Protein AF-A0A170WQF7-F1 (afdb_monomer)

Sequence (170 aa):
GVIGLKKKWQRRFCQLFPASICGIERLEIYDNEEDILKNLSVPIVTLENCVKITQDIQKSQPHSFTVVTKTSVHHFAGTSDEDCLDWISAFQRVAFQDTISRRTVEEDNELYSPSSDGVYRVTLVSSEASQRCGLTPGAEYTLVVAPSELQLKQPESQDTLFTWPYRFIR

Secondary structure (DSSP, 8-state):
------------EEEEE--BTTB-SEEEEESSTHHHHTT----EEE-TTEEEEEE--BTTBTTEEEEEESS-EEEEE-SSHHHHHHHHHHHHHHHT--TTTGGG--SS-TTS---SS-EEEEEPPP-HHHHHTTPPTT-EEEEEE-SSEEEEE-TTT--EEEEEEGGG--

Structure (mmCIF, N/CA/C/O backbone):
data_AF-A0A170WQF7-F1
#
_entry.id   AF-A0A170WQF7-F1
#
loop_
_atom_site.group_PDB
_atom_site.id
_atom_site.type_symbol
_atom_site.label_atom_id
_atom_site.label_alt_id
_atom_site.label_comp_id
_atom_site.label_asym_id
_atom_site.label_entity_id
_atom_site.label_seq_id
_atom_site.pdbx_PDB_ins_code
_atom_site.Cartn_x
_atom_site.Cartn_y
_atom_site.Cartn_z
_atom_site.occupancy
_atom_site.B_iso_or_equiv
_atom_site.auth_seq_id
_atom_site.auth_comp_id
_atom_site.auth_asym_id
_atom_site.auth_atom_id
_atom_site.pdbx_PDB_model_num
ATOM 1 N N . GLY A 1 1 ? 1.123 -1.583 -46.041 1.00 31.39 1 GLY A N 1
ATOM 2 C CA . GLY A 1 1 ? 2.082 -2.223 -45.122 1.00 31.39 1 GLY A CA 1
ATOM 3 C C . GLY A 1 1 ? 2.175 -1.381 -43.872 1.00 31.39 1 GLY A C 1
ATOM 4 O O . GLY A 1 1 ? 2.307 -0.173 -44.002 1.00 31.39 1 GLY A O 1
ATOM 5 N N . VAL A 1 2 ? 2.028 -1.977 -42.690 1.00 27.66 2 VAL A N 1
ATOM 6 C CA . VAL A 1 2 ? 2.086 -1.245 -41.417 1.00 27.66 2 VAL A CA 1
ATOM 7 C C . VAL A 1 2 ? 3.532 -1.260 -40.932 1.00 27.66 2 VAL A C 1
ATOM 9 O O . VAL A 1 2 ? 4.069 -2.312 -40.594 1.00 27.66 2 VAL A O 1
ATOM 12 N N . ILE A 1 3 ? 4.179 -0.097 -40.957 1.00 33.47 3 ILE A N 1
ATOM 13 C CA . ILE A 1 3 ? 5.521 0.095 -40.406 1.00 33.47 3 ILE A CA 1
ATOM 14 C C . ILE A 1 3 ? 5.365 0.129 -38.883 1.00 33.47 3 ILE A C 1
ATOM 16 O O . ILE A 1 3 ? 5.019 1.157 -38.307 1.00 33.47 3 ILE A O 1
ATOM 20 N N . GLY A 1 4 ? 5.562 -1.010 -38.221 1.00 33.69 4 GLY A N 1
ATOM 21 C CA . GLY A 1 4 ? 5.638 -1.058 -36.764 1.00 33.69 4 GLY A CA 1
ATOM 22 C C . GLY A 1 4 ? 6.936 -0.400 -36.303 1.00 33.69 4 GLY A C 1
ATOM 23 O O . GLY A 1 4 ? 8.007 -0.991 -36.453 1.00 33.69 4 GLY A O 1
ATOM 24 N N . LEU A 1 5 ? 6.869 0.822 -35.763 1.00 38.78 5 LEU A N 1
ATOM 25 C CA . LEU A 1 5 ? 8.014 1.423 -35.082 1.00 38.78 5 LEU A CA 1
ATOM 26 C C . LEU A 1 5 ? 8.426 0.502 -33.927 1.00 38.78 5 LEU A C 1
ATOM 28 O O . LEU A 1 5 ? 7.650 0.263 -33.002 1.00 38.78 5 LEU A O 1
ATOM 32 N N . LYS A 1 6 ? 9.662 -0.007 -33.971 1.00 49.00 6 LYS A N 1
ATOM 33 C CA . LYS A 1 6 ? 10.278 -0.677 -32.822 1.00 49.00 6 LYS A CA 1
ATOM 34 C C . LYS A 1 6 ? 10.266 0.306 -31.652 1.00 49.00 6 LYS A C 1
ATOM 36 O O . LYS A 1 6 ? 10.937 1.336 -31.724 1.00 49.00 6 LYS A O 1
ATOM 41 N N . LYS A 1 7 ? 9.509 0.000 -30.594 1.00 64.12 7 LYS A N 1
ATOM 42 C CA . LYS A 1 7 ? 9.563 0.751 -29.335 1.00 64.12 7 LYS A CA 1
ATOM 43 C C . LYS A 1 7 ? 11.007 0.707 -28.831 1.00 64.12 7 LYS A C 1
ATOM 45 O O . LYS A 1 7 ? 11.541 -0.369 -28.572 1.00 64.12 7 LYS A O 1
ATOM 50 N N . LYS A 1 8 ? 11.661 1.867 -28.788 1.00 75.81 8 LYS A N 1
ATOM 51 C CA . LYS A 1 8 ? 12.994 2.033 -28.200 1.00 75.81 8 LYS A CA 1
ATOM 52 C C . LYS A 1 8 ? 12.822 2.370 -26.723 1.00 75.81 8 LYS A C 1
ATOM 54 O O . LYS A 1 8 ? 11.895 3.096 -26.375 1.00 75.81 8 LYS A O 1
ATOM 59 N N . TRP A 1 9 ? 13.716 1.861 -25.883 1.00 82.00 9 TRP A N 1
ATOM 60 C CA . TRP A 1 9 ? 13.777 2.233 -24.473 1.00 82.00 9 TRP A CA 1
ATOM 61 C C . TRP A 1 9 ? 14.061 3.731 -24.343 1.00 82.00 9 TRP A C 1
ATOM 63 O O . TRP A 1 9 ? 14.948 4.257 -25.018 1.00 82.00 9 TRP A O 1
ATOM 73 N N . GLN A 1 10 ? 13.282 4.413 -23.508 1.00 83.44 10 GLN A N 1
ATOM 74 C CA . GLN A 1 10 ? 13.436 5.836 -23.230 1.00 83.44 10 GLN A CA 1
ATOM 75 C C . GLN A 1 10 ? 13.610 6.020 -21.732 1.00 83.44 10 GLN A C 1
ATOM 77 O O . GLN A 1 10 ? 12.822 5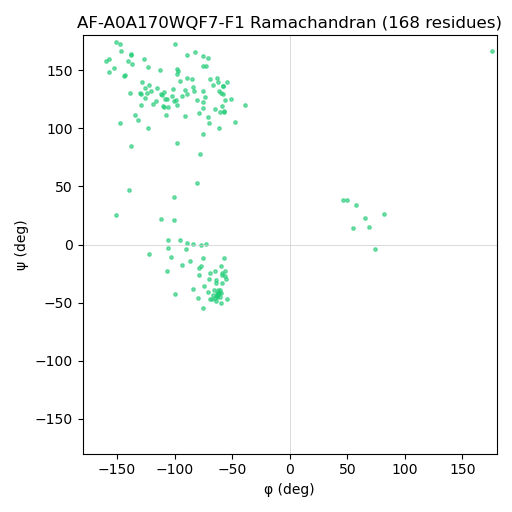.494 -20.949 1.00 83.44 10 GLN A O 1
ATOM 82 N N . ARG A 1 11 ? 14.635 6.780 -21.345 1.00 84.31 11 ARG A N 1
ATOM 83 C CA . ARG A 1 11 ? 14.798 7.208 -19.959 1.00 84.31 11 ARG A CA 1
ATOM 84 C C . ARG A 1 11 ? 13.761 8.292 -19.681 1.00 84.31 11 ARG A C 1
ATOM 86 O O . ARG A 1 11 ? 13.661 9.250 -20.442 1.00 84.31 11 ARG A O 1
ATOM 93 N N . ARG A 1 12 ? 12.979 8.092 -18.629 1.00 85.81 12 ARG A N 1
ATOM 94 C CA . ARG A 1 12 ? 11.912 8.981 -18.169 1.00 85.81 12 ARG A CA 1
ATOM 95 C C . ARG A 1 12 ? 11.998 9.090 -16.659 1.00 85.81 12 ARG A C 1
ATOM 97 O O . ARG A 1 12 ? 12.532 8.185 -16.018 1.00 85.81 12 ARG A O 1
ATOM 104 N N . PHE A 1 13 ? 11.481 10.180 -16.115 1.00 85.00 13 PHE A N 1
ATOM 105 C CA . PHE A 1 13 ? 11.297 10.295 -14.679 1.00 85.00 13 PHE A CA 1
ATOM 106 C C . PHE A 1 13 ? 9.915 9.748 -14.323 1.00 85.00 13 PHE A C 1
ATOM 108 O O . PHE A 1 13 ? 8.930 10.104 -14.961 1.00 85.00 13 PHE A O 1
ATOM 115 N N . CYS A 1 14 ? 9.834 8.854 -13.345 1.00 88.38 14 CYS A N 1
ATOM 116 C CA . CYS A 1 14 ? 8.588 8.185 -12.988 1.00 88.38 14 CYS A CA 1
ATOM 117 C C . CYS A 1 14 ? 8.268 8.451 -11.521 1.00 88.38 14 CYS A C 1
ATOM 119 O O . CYS A 1 14 ? 9.150 8.340 -10.673 1.00 88.38 14 CYS A O 1
ATOM 121 N N . GLN A 1 15 ? 7.006 8.739 -11.215 1.00 89.06 15 GLN A N 1
ATOM 122 C CA . GLN A 1 15 ? 6.534 8.891 -9.844 1.00 89.06 15 GLN A CA 1
ATOM 123 C C . GLN A 1 15 ? 5.345 7.974 -9.591 1.00 89.06 15 GLN A C 1
ATOM 125 O O . GLN A 1 15 ? 4.362 7.977 -10.332 1.00 89.06 15 GLN A O 1
ATOM 130 N N . LEU A 1 16 ? 5.458 7.160 -8.546 1.00 89.88 16 LEU A N 1
ATOM 131 C CA . LEU A 1 16 ? 4.449 6.183 -8.170 1.00 89.88 16 LEU A CA 1
ATOM 132 C C . LEU A 1 16 ? 3.607 6.718 -7.013 1.00 89.88 16 LEU A C 1
ATOM 134 O O . LEU A 1 16 ? 4.136 7.029 -5.946 1.00 89.88 16 LEU A O 1
ATOM 138 N N . PHE A 1 17 ? 2.295 6.772 -7.214 1.00 88.31 17 PHE A N 1
ATOM 139 C CA . PHE A 1 17 ? 1.329 7.226 -6.225 1.00 88.31 17 PHE A CA 1
ATOM 140 C C . PHE A 1 17 ? 0.461 6.058 -5.748 1.00 88.31 17 PHE A C 1
ATOM 142 O O . PHE A 1 17 ? -0.108 5.347 -6.584 1.00 88.31 17 PHE A O 1
ATOM 149 N N . PRO A 1 18 ? 0.328 5.855 -4.427 1.00 86.00 18 PRO A N 1
ATOM 150 C CA . PRO A 1 18 ? -0.662 4.939 -3.878 1.00 86.00 18 PRO A CA 1
ATOM 151 C C . PRO A 1 18 ? -2.080 5.505 -4.037 1.00 86.00 18 PRO A C 1
ATOM 153 O O . PRO A 1 18 ? -2.267 6.713 -4.206 1.00 86.00 18 PRO A O 1
ATOM 156 N N . ALA A 1 19 ? -3.083 4.631 -3.947 1.00 83.94 19 ALA A N 1
ATOM 157 C CA . ALA A 1 19 ? -4.467 5.070 -3.821 1.00 83.94 19 ALA A CA 1
ATOM 158 C C . ALA A 1 19 ? -4.666 5.860 -2.513 1.00 83.94 19 ALA A C 1
ATOM 160 O O . ALA A 1 19 ? -4.068 5.548 -1.484 1.00 83.94 19 ALA A O 1
ATOM 161 N N . SER A 1 20 ? -5.504 6.892 -2.561 1.00 77.94 20 SER A N 1
ATOM 162 C CA . SER A 1 20 ? -5.891 7.734 -1.425 1.00 77.94 20 SER A CA 1
ATOM 163 C C . SER A 1 20 ? -7.304 8.285 -1.634 1.00 77.94 20 SER A C 1
ATOM 165 O O . SER A 1 20 ? -7.863 8.167 -2.723 1.00 77.94 20 SER A O 1
ATOM 167 N N . ILE A 1 21 ? -7.853 8.973 -0.630 1.00 71.75 21 ILE A N 1
ATOM 168 C CA . ILE A 1 21 ? -9.159 9.654 -0.730 1.00 71.75 21 ILE A CA 1
ATOM 169 C C . ILE A 1 21 ? -9.242 10.663 -1.892 1.00 71.75 21 ILE A C 1
ATOM 171 O O . ILE A 1 21 ? -10.324 10.967 -2.381 1.00 71.75 21 ILE A O 1
ATOM 175 N N . CYS A 1 22 ? -8.095 11.166 -2.355 1.00 69.69 22 CYS A N 1
ATOM 176 C CA . CYS A 1 22 ? -8.002 12.177 -3.404 1.00 69.69 22 CYS A CA 1
ATOM 177 C C . CYS A 1 22 ? -7.525 11.609 -4.751 1.00 69.69 22 CYS A C 1
ATOM 179 O O . CYS A 1 22 ? -7.299 12.382 -5.682 1.00 69.69 22 CYS A O 1
ATOM 181 N N . GLY A 1 23 ? -7.315 10.292 -4.886 1.00 78.00 23 GLY A N 1
ATOM 182 C CA . GLY A 1 23 ? -6.832 9.739 -6.150 1.00 78.00 23 GLY A CA 1
ATOM 183 C C . GLY A 1 23 ? -6.523 8.247 -6.151 1.00 78.00 23 GLY A C 1
ATOM 184 O O . GLY A 1 23 ? -6.396 7.603 -5.118 1.00 78.00 23 GLY A O 1
ATOM 185 N N . ILE A 1 24 ? -6.359 7.702 -7.351 1.00 85.31 24 ILE A N 1
ATOM 186 C CA . ILE A 1 24 ? -6.094 6.277 -7.567 1.00 85.31 24 ILE A CA 1
ATOM 187 C C . ILE A 1 24 ? -4.600 5.945 -7.550 1.00 85.31 24 ILE A C 1
ATOM 189 O O . ILE A 1 24 ? -3.743 6.812 -7.751 1.00 85.31 24 ILE A O 1
ATOM 193 N N . GLU A 1 25 ? -4.325 4.652 -7.390 1.00 89.56 25 GLU A N 1
ATOM 194 C CA . GLU A 1 25 ? -3.017 4.045 -7.607 1.00 89.56 25 GLU A CA 1
ATOM 195 C C . GLU A 1 25 ? -2.556 4.243 -9.059 1.00 89.56 25 GLU A C 1
ATOM 197 O O . GLU A 1 25 ? -3.163 3.748 -10.018 1.00 89.56 25 GLU A O 1
ATOM 202 N N . ARG A 1 26 ? -1.485 5.015 -9.246 1.00 91.12 26 ARG A N 1
ATOM 203 C CA . ARG A 1 26 ? -1.035 5.414 -10.581 1.00 91.12 26 ARG A CA 1
ATOM 204 C C . ARG A 1 26 ? 0.456 5.694 -10.637 1.00 91.12 26 ARG A C 1
ATOM 206 O O . ARG A 1 26 ? 1.060 6.127 -9.662 1.00 91.12 26 ARG A O 1
ATOM 213 N N . LEU A 1 27 ? 1.025 5.487 -11.813 1.00 90.56 27 LEU A N 1
ATOM 214 C CA . LEU A 1 27 ? 2.363 5.913 -12.175 1.00 90.56 27 LEU A CA 1
ATOM 215 C C . LEU A 1 27 ? 2.257 7.105 -13.124 1.00 90.56 27 LEU A C 1
ATOM 217 O O . LEU A 1 27 ? 1.622 7.009 -14.174 1.00 90.56 27 LEU A O 1
ATOM 221 N N . GLU A 1 28 ? 2.901 8.203 -12.770 1.00 90.56 28 GLU A N 1
ATOM 222 C CA . GLU A 1 28 ? 3.035 9.385 -13.615 1.00 90.56 28 GLU A CA 1
ATOM 223 C C . GLU A 1 28 ? 4.424 9.398 -14.256 1.00 90.56 28 GLU A C 1
ATOM 225 O O . GLU A 1 28 ? 5.424 9.122 -13.587 1.00 90.56 28 GLU A O 1
ATOM 230 N N . ILE A 1 29 ? 4.486 9.673 -15.561 1.00 87.06 29 ILE A N 1
ATOM 231 C CA . ILE A 1 29 ? 5.719 9.600 -16.352 1.00 87.06 29 ILE A CA 1
ATOM 232 C C . ILE A 1 29 ? 6.041 10.982 -16.922 1.00 87.06 29 ILE A C 1
ATOM 234 O O . ILE A 1 29 ? 5.286 11.529 -17.719 1.00 87.06 29 ILE A O 1
ATOM 238 N N . TYR A 1 30 ? 7.207 11.503 -16.571 1.00 84.25 30 TYR A N 1
ATOM 239 C CA . TYR A 1 30 ? 7.707 12.826 -16.918 1.00 84.25 30 TYR A CA 1
ATOM 240 C C . TYR A 1 30 ? 8.908 12.726 -17.870 1.00 84.25 30 TYR A C 1
ATOM 242 O O . TYR A 1 30 ? 9.670 11.751 -17.847 1.00 84.25 30 TYR A O 1
ATOM 250 N N . ASP A 1 31 ? 9.088 13.736 -18.726 1.00 81.31 31 ASP A N 1
ATOM 251 C CA . ASP A 1 31 ? 10.316 13.895 -19.515 1.00 81.31 31 ASP A CA 1
ATOM 252 C C . ASP A 1 31 ? 11.499 14.262 -18.606 1.00 81.31 31 ASP A C 1
ATOM 254 O O . ASP A 1 31 ? 12.544 13.615 -18.689 1.00 81.31 31 ASP A O 1
ATOM 258 N N . ASN A 1 32 ? 11.315 15.235 -17.702 1.00 78.12 32 ASN A N 1
ATOM 259 C CA . ASN A 1 32 ? 12.340 15.713 -16.770 1.00 78.12 32 ASN A CA 1
ATOM 260 C C . ASN A 1 32 ? 11.774 15.945 -15.359 1.00 78.12 32 ASN A C 1
ATOM 262 O O . ASN A 1 32 ? 10.570 16.102 -15.176 1.00 78.12 32 ASN A O 1
ATOM 266 N N . GLU A 1 33 ? 12.654 16.038 -14.359 1.00 75.75 33 GLU A N 1
ATOM 267 C CA . GLU A 1 33 ? 12.273 16.327 -12.965 1.00 75.75 33 GLU A CA 1
ATOM 268 C C . GLU A 1 33 ? 11.650 17.730 -12.803 1.00 75.75 33 GLU A C 1
ATOM 270 O O . GLU A 1 33 ? 10.739 17.936 -12.005 1.00 75.75 33 GLU A O 1
ATOM 275 N N . GLU A 1 34 ? 12.060 18.695 -13.633 1.00 75.31 34 GLU A N 1
ATOM 276 C CA . GLU A 1 34 ? 11.509 20.059 -13.637 1.00 75.31 34 GLU A CA 1
ATOM 277 C C . GLU A 1 34 ? 10.028 20.115 -14.053 1.00 75.31 34 GLU A C 1
ATOM 279 O O . GLU A 1 34 ? 9.320 21.064 -13.705 1.00 75.31 34 GLU A O 1
ATOM 284 N N . ASP A 1 35 ? 9.547 19.106 -14.788 1.00 71.50 35 ASP A N 1
ATOM 285 C CA . ASP A 1 35 ? 8.156 19.024 -15.244 1.00 71.50 35 ASP A CA 1
ATOM 286 C C . ASP A 1 35 ? 7.203 18.575 -14.123 1.00 71.50 35 ASP A C 1
ATOM 288 O O . ASP A 1 35 ? 6.007 18.865 -14.190 1.00 71.50 35 ASP A O 1
ATOM 292 N N . ILE A 1 36 ? 7.735 17.971 -13.052 1.00 69.69 36 ILE A N 1
ATOM 293 C CA . ILE A 1 36 ? 6.983 17.607 -11.838 1.00 69.69 36 ILE A CA 1
ATOM 294 C C . ILE A 1 36 ? 6.449 18.871 -11.158 1.00 69.69 36 ILE A C 1
ATOM 296 O O . ILE A 1 36 ? 5.280 18.956 -10.792 1.00 69.69 36 ILE A O 1
ATOM 300 N N . LEU A 1 37 ? 7.293 19.901 -11.044 1.00 67.31 37 LEU A N 1
ATOM 301 C CA . LEU A 1 37 ? 6.946 21.177 -10.407 1.00 67.31 37 LEU A CA 1
ATOM 302 C C . LEU A 1 37 ? 5.929 21.987 -11.220 1.00 67.31 37 LEU A C 1
ATOM 304 O O . LEU A 1 37 ? 5.213 22.820 -10.667 1.00 67.31 37 LEU A O 1
ATOM 308 N N . LYS A 1 38 ? 5.871 21.759 -12.536 1.00 66.88 38 LYS A N 1
ATOM 309 C CA . LYS A 1 38 ? 4.999 22.498 -13.458 1.00 66.88 38 LYS A CA 1
ATOM 310 C C . LYS A 1 38 ? 3.620 21.863 -13.625 1.00 66.88 38 LYS A C 1
ATOM 312 O O . LYS A 1 38 ? 2.783 22.461 -14.296 1.00 66.88 38 LYS A O 1
ATOM 317 N N . ASN A 1 39 ? 3.381 20.699 -13.009 1.00 62.59 39 ASN A N 1
ATOM 318 C CA . ASN A 1 39 ? 2.089 20.007 -12.988 1.00 62.59 39 ASN A CA 1
ATOM 319 C C . ASN A 1 39 ? 1.467 19.876 -14.397 1.00 62.59 39 ASN A C 1
ATOM 321 O O . ASN A 1 39 ? 0.268 20.077 -14.605 1.00 62.59 39 ASN A O 1
ATOM 325 N N . LEU A 1 40 ? 2.321 19.631 -15.399 1.00 66.38 40 LEU A N 1
ATOM 326 C CA . LEU A 1 40 ? 1.907 19.513 -16.795 1.00 66.38 40 LEU A CA 1
ATOM 327 C C . LEU A 1 40 ? 1.168 18.190 -17.010 1.00 66.38 40 LEU A C 1
ATOM 329 O O . LEU A 1 40 ? 1.388 17.218 -16.294 1.00 66.38 40 LEU A O 1
ATOM 333 N N . SER A 1 41 ? 0.287 18.141 -18.013 1.00 57.81 41 SER A N 1
ATOM 334 C CA . SER A 1 41 ? -0.474 16.933 -18.342 1.00 57.81 41 SER A CA 1
ATOM 335 C C . SER A 1 41 ? 0.467 15.793 -18.742 1.00 57.81 41 SER A C 1
ATOM 337 O O . SER A 1 41 ? 0.951 15.747 -19.878 1.00 57.81 41 SER A O 1
ATOM 339 N N . VAL A 1 42 ? 0.724 14.882 -17.809 1.00 74.38 42 VAL A N 1
ATOM 340 C CA . VAL A 1 42 ? 1.625 13.748 -18.002 1.00 74.38 42 VAL A CA 1
ATOM 341 C C . VAL A 1 42 ? 0.880 12.472 -18.371 1.00 74.38 42 VAL A C 1
ATOM 343 O O . VAL A 1 42 ? -0.260 12.272 -17.948 1.00 74.38 42 VAL A O 1
ATOM 346 N N . PRO A 1 43 ? 1.506 11.572 -19.148 1.00 81.38 43 PRO A N 1
ATOM 347 C CA . PRO A 1 43 ? 1.024 10.210 -19.304 1.00 81.38 43 PRO A CA 1
ATOM 348 C C . PRO A 1 43 ? 0.892 9.511 -17.945 1.00 81.38 43 PRO A C 1
ATOM 350 O O . PRO A 1 43 ? 1.862 9.397 -17.193 1.00 81.38 43 PRO A O 1
ATOM 353 N N . ILE A 1 44 ? -0.313 9.013 -17.662 1.00 84.69 44 ILE A N 1
ATOM 354 C CA . ILE A 1 44 ? -0.639 8.277 -16.440 1.00 84.69 44 ILE A CA 1
ATOM 355 C C . ILE A 1 44 ? -0.853 6.805 -16.789 1.00 84.69 44 ILE A C 1
ATOM 357 O O . ILE A 1 44 ? -1.617 6.476 -17.697 1.00 84.69 44 ILE A O 1
ATOM 361 N N . VAL A 1 45 ? -0.211 5.915 -16.036 1.00 84.56 45 VAL A N 1
ATOM 362 C CA . VAL A 1 45 ? -0.491 4.477 -16.045 1.00 84.56 45 VAL A CA 1
ATOM 363 C C . VAL A 1 45 ? -1.203 4.121 -14.748 1.00 84.56 45 VAL A C 1
ATOM 365 O O . VAL A 1 45 ? -0.618 4.181 -13.671 1.00 84.56 45 VAL A O 1
ATOM 368 N N . THR A 1 46 ? -2.476 3.751 -14.839 1.00 87.81 46 THR A N 1
ATOM 369 C CA . THR A 1 46 ? -3.259 3.304 -13.682 1.00 87.81 46 THR A CA 1
ATOM 370 C C . THR A 1 46 ? -2.849 1.892 -13.290 1.00 87.81 46 THR A C 1
ATOM 372 O O . THR A 1 46 ? -2.782 1.009 -14.148 1.00 87.81 46 THR A O 1
ATOM 375 N N . LEU A 1 47 ? -2.610 1.665 -12.001 1.00 85.50 47 LEU A N 1
ATOM 376 C CA . LEU A 1 47 ? -2.245 0.344 -11.473 1.00 85.50 47 LEU A CA 1
ATOM 377 C C . LEU A 1 47 ? -3.440 -0.440 -10.934 1.00 85.50 47 LEU A C 1
ATOM 379 O O . LEU A 1 47 ? -3.279 -1.562 -10.452 1.00 85.50 47 LEU A O 1
ATOM 383 N N . GLU A 1 48 ? -4.636 0.125 -11.083 1.00 81.25 48 GLU A N 1
ATOM 384 C CA . GLU A 1 48 ? -5.885 -0.561 -10.809 1.00 81.25 48 GLU A CA 1
ATOM 385 C C . GLU A 1 48 ? -5.942 -1.872 -11.603 1.00 81.25 48 GLU A C 1
ATOM 387 O O . GLU A 1 48 ? -5.549 -1.947 -12.773 1.00 81.25 48 GLU A O 1
ATOM 392 N N . ASN A 1 49 ? -6.449 -2.930 -10.969 1.00 82.62 49 ASN A N 1
ATOM 393 C CA . ASN A 1 49 ? -6.575 -4.243 -11.592 1.00 82.62 49 ASN A CA 1
ATOM 394 C C . ASN A 1 49 ? -5.238 -4.813 -12.112 1.00 82.62 49 ASN A C 1
ATOM 396 O O . ASN A 1 49 ? -5.209 -5.514 -13.133 1.00 82.62 49 ASN A O 1
ATOM 400 N N . CYS A 1 50 ? -4.130 -4.528 -11.424 1.00 87.12 50 CYS A N 1
ATOM 401 C CA . CYS A 1 50 ? -2.870 -5.212 -11.675 1.00 87.12 50 CYS A CA 1
ATOM 402 C C . CYS A 1 50 ? -3.043 -6.726 -11.483 1.00 87.12 50 CYS A C 1
ATOM 404 O O . CYS A 1 50 ? -3.598 -7.190 -10.490 1.00 87.12 50 CYS A O 1
ATOM 406 N N . VAL A 1 51 ? -2.595 -7.497 -12.469 1.00 88.81 51 VAL A N 1
ATOM 407 C CA . VAL A 1 51 ? -2.700 -8.960 -12.520 1.00 88.81 51 VAL A CA 1
ATOM 408 C C . VAL A 1 51 ? -1.387 -9.597 -12.089 1.00 88.81 51 VAL A C 1
ATOM 410 O O . VAL A 1 51 ? -1.389 -10.586 -11.363 1.00 88.81 51 VAL A O 1
ATOM 413 N N . LYS A 1 52 ? -0.257 -9.055 -12.556 1.00 90.38 52 LYS A N 1
ATOM 414 C CA . LYS A 1 52 ? 1.074 -9.558 -12.202 1.00 90.38 52 LYS A CA 1
ATOM 415 C C . LYS A 1 52 ? 2.151 -8.496 -12.375 1.00 90.38 52 LYS A C 1
ATOM 417 O O . LYS A 1 52 ? 2.089 -7.679 -13.293 1.00 90.38 52 LYS A O 1
ATOM 422 N N . ILE A 1 53 ? 3.171 -8.588 -11.529 1.00 91.81 53 ILE A N 1
ATOM 423 C CA . ILE A 1 53 ? 4.421 -7.838 -11.642 1.00 91.81 53 ILE A CA 1
ATOM 424 C C . ILE A 1 53 ? 5.554 -8.849 -11.541 1.00 91.81 53 ILE A C 1
ATOM 426 O O . ILE A 1 53 ? 5.644 -9.569 -10.547 1.00 91.81 53 ILE A O 1
ATOM 430 N N . THR A 1 54 ? 6.389 -8.934 -12.572 1.00 91.06 54 THR A N 1
ATOM 431 C CA . THR A 1 54 ? 7.466 -9.930 -12.647 1.00 91.06 54 THR A CA 1
ATOM 432 C C . THR A 1 54 ? 8.709 -9.344 -13.296 1.00 91.06 54 THR A C 1
ATOM 434 O O . THR A 1 54 ? 8.597 -8.563 -14.243 1.00 91.06 54 THR A O 1
ATOM 437 N N . GLN A 1 55 ? 9.886 -9.779 -12.846 1.00 90.69 55 GLN A N 1
ATOM 438 C CA . GLN A 1 55 ? 11.128 -9.554 -13.584 1.00 90.69 55 GLN A CA 1
ATOM 439 C C . GLN A 1 55 ? 11.012 -10.172 -14.983 1.00 90.69 55 GLN A C 1
ATOM 441 O O . GLN A 1 55 ? 10.489 -11.274 -15.147 1.00 90.69 55 GLN A O 1
ATOM 446 N N . ASP A 1 56 ? 11.469 -9.437 -15.988 1.00 86.75 56 ASP A N 1
ATOM 447 C CA . ASP A 1 56 ? 11.477 -9.848 -17.390 1.00 86.75 56 ASP A CA 1
ATOM 448 C C . ASP A 1 56 ? 12.817 -9.430 -17.979 1.00 86.75 56 ASP A C 1
ATOM 450 O O . ASP A 1 56 ? 12.942 -8.335 -18.514 1.00 86.75 56 ASP A O 1
ATOM 454 N N . ILE A 1 57 ? 13.842 -10.264 -17.814 1.00 84.56 57 ILE A N 1
ATOM 455 C CA . ILE A 1 57 ? 15.207 -9.959 -18.252 1.00 84.56 57 ILE A CA 1
ATOM 456 C C . ILE A 1 57 ? 15.252 -10.008 -19.782 1.00 84.56 57 ILE A C 1
ATOM 458 O O . ILE A 1 57 ? 15.174 -11.080 -20.389 1.00 84.56 57 ILE A O 1
ATOM 462 N N . GLN A 1 58 ? 15.407 -8.848 -20.423 1.00 80.12 58 GLN A N 1
ATOM 463 C CA . GLN A 1 58 ? 15.463 -8.756 -21.878 1.00 80.12 58 GLN A CA 1
ATOM 464 C C . GLN A 1 58 ? 16.905 -8.680 -22.378 1.00 80.12 58 GLN A C 1
ATOM 466 O O . GLN A 1 58 ? 17.770 -8.043 -21.785 1.00 80.12 58 GLN A O 1
ATOM 471 N N . LYS A 1 59 ? 17.171 -9.247 -23.562 1.00 75.69 59 LYS A N 1
ATOM 472 C CA . LYS A 1 59 ? 18.511 -9.197 -24.188 1.00 75.69 59 LYS A CA 1
ATOM 473 C C . LYS A 1 59 ? 19.047 -7.769 -24.370 1.00 75.69 59 LYS A C 1
ATOM 475 O O . LYS A 1 59 ? 20.255 -7.585 -24.439 1.00 75.69 59 LYS A O 1
ATOM 480 N N . SER A 1 60 ? 18.160 -6.778 -24.492 1.00 79.75 60 SER A N 1
ATOM 481 C CA . SER A 1 60 ? 18.522 -5.363 -24.629 1.00 79.75 60 SER A CA 1
ATOM 482 C C . SER A 1 60 ? 18.572 -4.591 -23.311 1.00 79.75 60 SER A C 1
ATOM 484 O O . SER A 1 60 ? 19.094 -3.482 -23.315 1.00 79.75 60 SER A O 1
ATOM 486 N N . GLN A 1 61 ? 17.968 -5.112 -22.238 1.00 83.56 61 GLN A N 1
ATOM 487 C CA . GLN A 1 61 ? 17.859 -4.466 -20.927 1.00 83.56 61 GLN A CA 1
ATOM 488 C C . GLN A 1 61 ? 17.885 -5.550 -19.838 1.00 83.56 61 GLN A C 1
ATOM 490 O O . GLN A 1 61 ? 16.899 -6.267 -19.681 1.00 83.56 61 GLN A O 1
ATOM 495 N N . PRO A 1 62 ? 19.000 -5.716 -19.108 1.00 81.56 62 PRO A N 1
ATOM 496 C CA . PRO A 1 62 ? 19.123 -6.780 -18.114 1.00 81.56 62 PRO A CA 1
ATOM 497 C C . PRO A 1 62 ? 18.244 -6.539 -16.877 1.00 81.56 62 PRO A C 1
ATOM 499 O O . PRO A 1 62 ? 17.742 -7.494 -16.296 1.00 81.56 62 PRO A O 1
ATOM 502 N N . HIS A 1 63 ? 17.992 -5.277 -16.523 1.00 88.38 63 HIS A N 1
ATOM 503 C CA . HIS A 1 63 ? 17.256 -4.888 -15.316 1.00 88.38 63 HIS A CA 1
ATOM 504 C C . HIS A 1 63 ? 15.793 -4.528 -15.619 1.00 88.38 63 HIS A C 1
ATOM 506 O O . HIS A 1 63 ? 15.279 -3.530 -15.117 1.00 88.38 63 HIS A O 1
ATOM 512 N N . SER A 1 64 ? 15.123 -5.289 -16.490 1.00 90.38 64 SER A N 1
ATOM 513 C CA . SER A 1 64 ? 13.733 -5.017 -16.874 1.00 90.38 64 SER A CA 1
ATOM 514 C C . SER A 1 64 ? 12.701 -5.848 -16.120 1.00 90.38 64 SER A C 1
ATOM 516 O O . SER A 1 64 ? 12.937 -6.979 -15.693 1.00 90.38 64 SER A O 1
ATOM 518 N N . PHE A 1 65 ? 11.519 -5.262 -15.966 1.00 92.31 65 PHE A N 1
ATOM 519 C CA . PHE A 1 65 ? 10.359 -5.881 -15.349 1.00 92.31 65 PHE A CA 1
ATOM 520 C C . PHE A 1 65 ? 9.087 -5.504 -16.100 1.00 92.31 65 PHE A C 1
ATOM 522 O O . PHE A 1 65 ? 9.022 -4.508 -16.825 1.00 92.31 65 PHE A O 1
ATOM 529 N N . THR A 1 66 ? 8.066 -6.336 -15.940 1.00 92.44 66 THR A N 1
ATOM 530 C CA . THR A 1 66 ? 6.784 -6.177 -16.617 1.00 92.44 66 THR A CA 1
ATOM 531 C C . THR A 1 66 ? 5.668 -6.040 -15.595 1.00 92.44 66 THR A C 1
ATOM 533 O O . THR A 1 66 ? 5.556 -6.848 -14.673 1.00 92.44 66 THR A O 1
ATOM 536 N N . VAL A 1 67 ? 4.818 -5.037 -15.802 1.00 91.75 67 VAL A N 1
ATOM 537 C CA . VAL A 1 67 ? 3.578 -4.805 -15.058 1.00 91.75 67 VAL A CA 1
ATOM 538 C C . VAL A 1 67 ? 2.417 -5.107 -15.995 1.00 91.75 67 VAL A C 1
ATOM 540 O O . VAL A 1 67 ? 2.272 -4.478 -17.044 1.00 91.75 67 VAL A O 1
ATOM 543 N N . VAL A 1 68 ? 1.598 -6.093 -15.642 1.00 90.00 68 VAL A N 1
ATOM 544 C CA . VAL A 1 68 ? 0.420 -6.482 -16.423 1.00 90.00 68 VAL A CA 1
ATOM 545 C C . VAL A 1 68 ? -0.823 -6.098 -15.65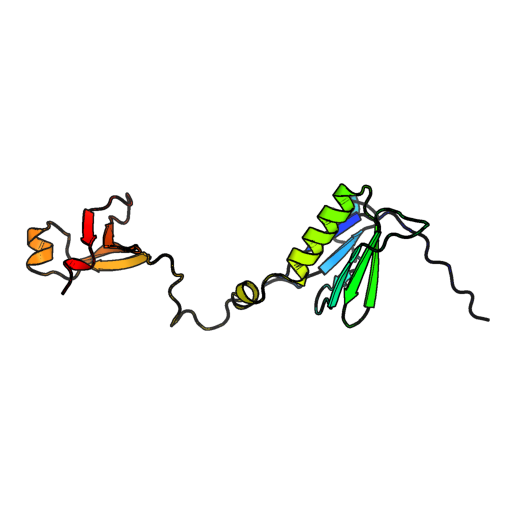6 1.00 90.00 68 VAL A C 1
ATOM 547 O O . VAL A 1 68 ? -1.061 -6.619 -14.570 1.00 90.00 68 VAL A O 1
ATOM 550 N N . THR A 1 69 ? -1.631 -5.230 -16.245 1.00 89.25 69 THR A N 1
ATOM 551 C CA . THR A 1 69 ? -2.983 -4.914 -15.787 1.00 89.25 69 THR A CA 1
ATOM 552 C C . THR A 1 69 ?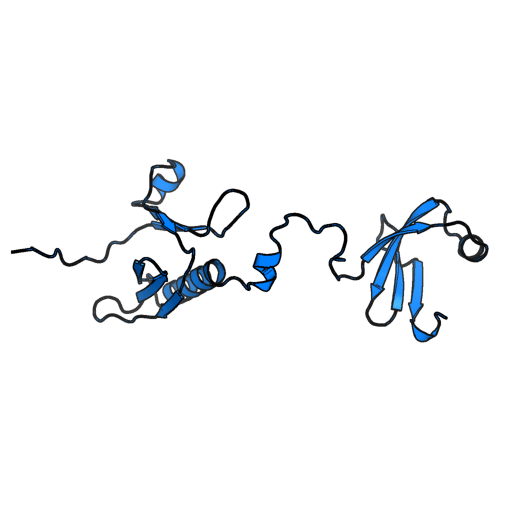 -3.998 -5.682 -16.634 1.00 89.25 69 THR A C 1
ATOM 554 O O . THR A 1 69 ? -3.649 -6.310 -17.637 1.00 89.25 69 THR A O 1
ATOM 557 N N . LYS A 1 70 ? -5.282 -5.645 -16.260 1.00 86.12 70 LYS A N 1
ATOM 558 C CA . LYS A 1 70 ? -6.353 -6.225 -17.096 1.00 86.12 70 LYS A CA 1
ATOM 559 C C . LYS A 1 70 ? -6.437 -5.601 -18.495 1.00 86.12 70 LYS A C 1
ATOM 561 O O . LYS A 1 70 ? -6.937 -6.246 -19.412 1.00 86.12 70 LYS A O 1
ATOM 566 N N . THR A 1 71 ? -5.989 -4.357 -18.653 1.00 86.50 71 THR A N 1
ATOM 567 C CA . THR A 1 71 ? -6.164 -3.569 -19.879 1.00 86.50 71 THR A CA 1
ATOM 568 C C . THR A 1 71 ? -4.884 -3.423 -20.691 1.00 86.50 71 THR A C 1
ATOM 570 O O . THR A 1 71 ? -4.959 -3.142 -21.887 1.00 86.50 71 THR A O 1
ATOM 573 N N . SER A 1 72 ? -3.702 -3.563 -20.084 1.00 87.12 72 SER A N 1
ATOM 574 C CA . SER A 1 72 ? -2.428 -3.279 -20.749 1.00 87.12 72 SER A CA 1
ATOM 575 C C . SER A 1 72 ? -1.235 -4.004 -20.123 1.00 87.12 72 SER A C 1
ATOM 577 O O . SER A 1 72 ? -1.250 -4.434 -18.973 1.00 87.12 72 SER A O 1
ATOM 579 N N . VAL A 1 73 ? -0.169 -4.128 -20.916 1.00 89.75 73 VAL A N 1
ATOM 580 C CA . VAL A 1 73 ? 1.135 -4.650 -20.491 1.00 89.75 73 VAL A CA 1
ATOM 581 C C . VAL A 1 73 ? 2.165 -3.536 -20.630 1.00 89.75 73 VAL A C 1
ATOM 583 O O . VAL A 1 73 ? 2.348 -2.985 -21.719 1.00 89.75 73 VAL A O 1
ATOM 586 N N . HIS A 1 74 ? 2.840 -3.217 -19.531 1.00 89.81 74 HIS A N 1
ATOM 587 C CA . HIS A 1 74 ? 3.856 -2.174 -19.455 1.00 89.81 74 HIS A CA 1
ATOM 588 C C . HIS A 1 74 ? 5.216 -2.793 -19.140 1.00 89.81 74 HIS A C 1
ATOM 590 O O . HIS A 1 74 ? 5.328 -3.633 -18.249 1.00 89.81 74 HIS A O 1
ATOM 596 N N . HIS A 1 75 ? 6.244 -2.363 -19.870 1.00 90.88 75 HIS A N 1
ATOM 597 C CA . HIS A 1 75 ? 7.624 -2.792 -19.662 1.00 90.88 75 HIS A CA 1
ATOM 598 C C . HIS A 1 75 ? 8.430 -1.619 -19.121 1.00 90.88 75 HIS A C 1
ATOM 600 O O . HIS A 1 75 ? 8.418 -0.533 -19.706 1.00 90.88 75 HIS A O 1
ATOM 606 N N . PHE A 1 76 ? 9.137 -1.862 -18.029 1.00 91.19 76 PHE A N 1
ATOM 607 C CA . PHE A 1 76 ? 9.987 -0.897 -17.352 1.00 91.19 76 PHE A CA 1
ATOM 608 C C . PHE A 1 76 ? 11.386 -1.486 -17.187 1.00 91.19 76 PHE A C 1
ATOM 610 O O . PHE A 1 76 ? 11.572 -2.701 -17.268 1.00 91.19 76 PHE A O 1
ATOM 617 N N . ALA A 1 77 ? 12.372 -0.620 -16.987 1.00 90.81 77 ALA A N 1
ATOM 618 C CA . ALA A 1 77 ? 13.740 -1.019 -16.711 1.00 90.81 77 ALA A CA 1
ATOM 619 C C . ALA A 1 77 ? 14.321 -0.119 -15.626 1.00 90.81 77 ALA A C 1
ATOM 621 O O . ALA A 1 77 ? 14.201 1.105 -15.716 1.00 90.81 77 ALA A O 1
ATOM 622 N N . GLY A 1 78 ? 14.921 -0.746 -14.619 1.00 88.69 78 GLY A N 1
ATOM 623 C CA . GLY A 1 78 ? 15.736 -0.071 -13.622 1.00 88.69 78 GLY A CA 1
ATOM 624 C C . GLY A 1 78 ? 17.100 0.309 -14.191 1.00 88.69 78 GLY A C 1
ATOM 625 O O . GLY A 1 78 ? 17.552 -0.205 -15.217 1.00 88.69 78 GLY A O 1
ATOM 626 N N . THR A 1 79 ? 17.767 1.225 -13.506 1.00 87.00 79 THR A N 1
ATOM 627 C CA . THR A 1 79 ? 19.140 1.650 -13.804 1.00 87.00 79 THR A CA 1
ATOM 628 C C . THR A 1 79 ? 20.194 0.664 -13.287 1.00 87.00 79 THR A C 1
ATOM 630 O O . THR A 1 79 ? 21.310 0.642 -13.804 1.00 87.00 79 THR A O 1
ATOM 633 N N . SER A 1 80 ? 19.826 -0.179 -12.321 1.00 88.62 80 SER A N 1
ATOM 634 C CA . SER A 1 80 ? 20.614 -1.279 -11.755 1.00 88.62 80 SER A CA 1
ATOM 635 C C . SER A 1 80 ? 19.688 -2.431 -11.338 1.00 88.62 80 SER A C 1
ATOM 637 O O . SER A 1 80 ? 18.462 -2.289 -11.365 1.00 88.62 80 SER A O 1
ATOM 639 N N . ASP A 1 81 ? 20.253 -3.576 -10.943 1.00 86.62 81 ASP A N 1
ATOM 640 C CA . ASP A 1 81 ? 19.466 -4.686 -10.383 1.00 86.62 81 ASP A CA 1
ATOM 641 C C . ASP A 1 81 ? 18.738 -4.286 -9.094 1.00 86.62 81 ASP A C 1
ATOM 643 O O . ASP A 1 81 ? 17.568 -4.622 -8.926 1.00 86.62 81 ASP A O 1
ATOM 647 N N . GLU A 1 82 ? 19.410 -3.541 -8.215 1.00 89.25 82 GLU A N 1
ATOM 648 C CA . GLU A 1 82 ? 18.841 -3.054 -6.954 1.00 89.25 82 GLU A CA 1
ATOM 649 C C . GLU A 1 82 ? 17.678 -2.089 -7.212 1.00 89.25 82 GLU A C 1
ATOM 651 O O . GLU A 1 82 ? 16.576 -2.321 -6.728 1.00 89.25 82 GLU A O 1
ATOM 656 N N . ASP A 1 83 ? 17.873 -1.105 -8.096 1.00 88.94 83 ASP A N 1
ATOM 657 C CA . ASP A 1 83 ? 16.824 -0.161 -8.496 1.00 88.94 83 ASP A CA 1
ATOM 658 C C . ASP A 1 83 ? 15.625 -0.894 -9.124 1.00 88.94 83 ASP A C 1
ATOM 660 O O . ASP A 1 83 ? 14.472 -0.618 -8.804 1.00 88.94 83 ASP A O 1
ATOM 664 N N . CYS A 1 84 ? 15.868 -1.900 -9.971 1.00 89.38 84 CYS A N 1
ATOM 665 C CA . CYS A 1 84 ? 14.800 -2.727 -10.538 1.00 89.38 84 CYS A CA 1
ATOM 666 C C . CYS A 1 84 ? 13.997 -3.467 -9.455 1.00 89.38 84 CYS A C 1
ATOM 668 O O . CYS A 1 84 ? 12.764 -3.477 -9.500 1.00 89.38 84 CYS A O 1
ATOM 670 N N . LEU A 1 85 ? 14.672 -4.072 -8.476 1.00 90.00 85 LEU A N 1
ATOM 671 C CA . LEU A 1 85 ? 14.023 -4.770 -7.364 1.00 90.00 85 LEU A CA 1
ATOM 672 C C . LEU A 1 85 ? 13.239 -3.815 -6.456 1.00 90.00 85 LEU A C 1
ATOM 674 O O . LEU A 1 85 ? 12.123 -4.151 -6.045 1.00 90.00 85 LEU A O 1
ATOM 678 N N . ASP A 1 86 ? 13.771 -2.623 -6.197 1.00 92.25 86 ASP A N 1
ATOM 679 C CA . ASP A 1 86 ? 13.098 -1.576 -5.428 1.00 92.25 86 ASP A CA 1
ATOM 680 C C . ASP A 1 86 ? 11.827 -1.108 -6.132 1.00 92.25 86 ASP A C 1
ATOM 682 O O . ASP A 1 86 ? 10.756 -1.045 -5.519 1.00 92.25 86 ASP A O 1
ATOM 686 N N . TRP A 1 87 ? 11.902 -0.870 -7.445 1.00 93.50 87 TRP A N 1
ATOM 687 C CA . TRP A 1 87 ? 10.733 -0.546 -8.254 1.00 93.50 87 TRP A CA 1
ATOM 688 C C . TRP A 1 87 ? 9.695 -1.663 -8.207 1.00 93.50 87 TRP A C 1
ATOM 690 O O . TRP A 1 87 ? 8.533 -1.392 -7.906 1.00 93.50 87 TRP A O 1
ATOM 700 N N . ILE A 1 88 ? 10.084 -2.918 -8.442 1.00 90.50 88 ILE A N 1
ATOM 701 C CA . ILE A 1 88 ? 9.162 -4.062 -8.362 1.00 90.50 88 ILE A CA 1
ATOM 702 C C . ILE A 1 88 ? 8.469 -4.106 -7.002 1.00 90.50 88 ILE A C 1
ATOM 704 O O . ILE A 1 88 ? 7.244 -4.228 -6.950 1.00 90.50 88 ILE A O 1
ATOM 708 N N . SER A 1 89 ? 9.229 -3.952 -5.920 1.00 90.56 89 SER A N 1
ATOM 709 C CA . SER A 1 89 ? 8.705 -3.956 -4.554 1.00 90.56 89 SER A CA 1
ATOM 710 C C . SER A 1 89 ? 7.729 -2.800 -4.323 1.00 90.56 89 SER A C 1
ATOM 712 O O . SER A 1 89 ? 6.658 -2.990 -3.746 1.00 90.56 89 SER A O 1
ATOM 714 N N . ALA A 1 90 ? 8.040 -1.603 -4.828 1.00 90.44 90 ALA A N 1
ATOM 715 C CA . ALA A 1 90 ? 7.166 -0.439 -4.741 1.00 90.44 90 ALA A CA 1
ATOM 716 C C . ALA A 1 90 ? 5.862 -0.630 -5.534 1.00 90.44 90 ALA A C 1
ATOM 718 O O . ALA A 1 90 ? 4.780 -0.380 -4.998 1.00 90.44 90 ALA A O 1
ATOM 719 N N . PHE A 1 91 ? 5.938 -1.130 -6.773 1.00 92.06 91 PHE A N 1
ATOM 720 C CA . PHE A 1 91 ? 4.760 -1.449 -7.583 1.00 92.06 91 PHE A CA 1
ATOM 721 C C . PHE A 1 91 ? 3.907 -2.535 -6.926 1.00 92.06 91 PHE A C 1
ATOM 723 O O . PHE A 1 91 ? 2.688 -2.400 -6.892 1.00 92.06 91 PHE A O 1
ATOM 730 N N . GLN A 1 92 ? 4.520 -3.591 -6.382 1.00 89.50 92 GLN A N 1
ATOM 731 C CA . GLN A 1 92 ? 3.798 -4.653 -5.678 1.00 89.50 92 GLN A CA 1
ATOM 732 C C . GLN A 1 92 ? 3.104 -4.119 -4.427 1.00 89.50 92 GLN A C 1
ATOM 734 O O . GLN A 1 92 ? 1.936 -4.426 -4.206 1.00 89.50 92 GLN A O 1
ATOM 739 N N . ARG A 1 93 ? 3.784 -3.272 -3.647 1.00 87.81 93 ARG A N 1
ATOM 740 C CA . ARG A 1 93 ? 3.207 -2.639 -2.458 1.00 87.81 93 ARG A CA 1
ATOM 741 C C . ARG A 1 93 ? 1.998 -1.775 -2.794 1.00 87.81 93 ARG A C 1
ATOM 743 O O . ARG A 1 93 ? 1.056 -1.775 -2.017 1.00 87.81 93 ARG A O 1
ATOM 750 N N . VAL A 1 94 ? 2.027 -1.049 -3.911 1.00 88.25 94 VAL A N 1
ATOM 751 C CA . VAL A 1 94 ? 0.899 -0.215 -4.350 1.00 88.25 94 VAL A CA 1
ATOM 752 C C . VAL A 1 94 ? -0.224 -1.078 -4.928 1.00 88.25 94 VAL A C 1
ATOM 754 O O . VAL A 1 94 ? -1.343 -1.037 -4.434 1.00 88.25 94 VAL A O 1
ATOM 757 N N . ALA A 1 95 ? 0.081 -1.920 -5.913 1.00 87.50 95 ALA A N 1
ATOM 758 C CA . ALA A 1 95 ? -0.924 -2.651 -6.678 1.00 87.50 95 ALA A CA 1
ATOM 759 C C . ALA A 1 95 ? -1.557 -3.828 -5.912 1.00 87.50 95 ALA A C 1
ATOM 761 O O . ALA A 1 95 ? -2.750 -4.112 -6.046 1.00 87.50 95 ALA A O 1
ATOM 762 N N . PHE A 1 96 ? -0.766 -4.515 -5.085 1.00 84.00 96 PHE A N 1
ATOM 763 C CA . PHE A 1 96 ? -1.173 -5.704 -4.331 1.00 84.00 96 PHE A CA 1
ATOM 764 C C . PHE A 1 96 ? -1.236 -5.455 -2.829 1.00 84.00 96 PHE A C 1
ATOM 766 O O . PHE A 1 96 ? -1.170 -6.412 -2.058 1.00 84.00 96 PHE A O 1
ATOM 773 N N . GLN A 1 97 ? -1.366 -4.192 -2.403 1.00 67.00 97 GLN A N 1
ATOM 774 C CA . GLN A 1 97 ? -1.490 -3.876 -0.986 1.00 67.00 97 GLN A CA 1
ATOM 775 C C . GLN A 1 97 ? -2.593 -4.730 -0.373 1.00 67.00 97 GLN A C 1
ATOM 777 O O . GLN A 1 97 ? -3.707 -4.749 -0.915 1.00 67.00 97 GLN A O 1
ATOM 782 N N . ASP A 1 98 ? -2.222 -5.452 0.690 1.00 56.94 98 ASP A N 1
ATOM 783 C CA . ASP A 1 98 ? -3.020 -6.480 1.342 1.00 56.94 98 ASP A CA 1
ATOM 784 C C . ASP A 1 98 ? -4.482 -6.036 1.386 1.00 56.94 98 ASP A C 1
ATOM 786 O O . ASP A 1 98 ? -4.823 -4.969 1.903 1.00 56.94 98 ASP A O 1
ATOM 790 N N . THR A 1 99 ? -5.361 -6.825 0.775 1.00 50.78 99 THR A N 1
ATOM 791 C CA . THR A 1 99 ? -6.802 -6.551 0.742 1.00 50.78 99 THR A CA 1
ATOM 792 C C . THR A 1 99 ? -7.409 -6.428 2.144 1.00 50.78 99 THR A C 1
ATOM 794 O O . THR A 1 99 ? -8.529 -5.941 2.283 1.00 50.78 99 THR A O 1
ATOM 797 N N . ILE A 1 100 ? -6.663 -6.813 3.186 1.00 45.97 100 ILE A N 1
ATOM 798 C CA . ILE A 1 100 ? -6.980 -6.555 4.590 1.00 45.97 100 ILE A CA 1
ATOM 799 C C . ILE A 1 100 ? -6.812 -5.061 4.941 1.00 45.97 100 ILE A C 1
ATOM 801 O O . ILE A 1 100 ? -7.691 -4.502 5.588 1.00 45.97 100 ILE A O 1
ATOM 805 N N . SER A 1 101 ? -5.772 -4.378 4.448 1.00 47.50 101 SER A N 1
ATOM 806 C CA . SER A 1 101 ? -5.605 -2.918 4.585 1.00 47.50 101 SER A CA 1
ATOM 807 C C . SER A 1 101 ? -6.465 -2.126 3.600 1.00 47.50 101 SER A C 1
ATOM 809 O O . SER A 1 101 ? -6.861 -1.012 3.894 1.00 47.50 101 SER A O 1
ATOM 811 N N . ARG A 1 102 ? -6.837 -2.680 2.440 1.00 44.09 102 ARG A N 1
ATOM 812 C CA . ARG A 1 102 ? -7.778 -1.993 1.527 1.00 44.09 102 ARG A CA 1
ATOM 813 C C . ARG A 1 102 ? -9.238 -2.044 2.001 1.00 44.09 102 ARG A C 1
ATOM 815 O O . ARG A 1 102 ? -10.073 -1.313 1.484 1.00 44.09 102 ARG A O 1
ATOM 822 N N . ARG A 1 103 ? -9.541 -2.869 3.012 1.00 42.28 103 ARG A N 1
ATOM 823 C CA . ARG A 1 103 ? -10.796 -2.810 3.782 1.00 42.28 103 ARG A CA 1
ATOM 824 C C . ARG A 1 103 ? -10.822 -1.678 4.817 1.00 42.28 103 ARG A C 1
ATOM 826 O O . ARG A 1 103 ? -11.839 -1.525 5.482 1.00 42.28 103 ARG A O 1
ATOM 833 N N . THR A 1 104 ? -9.754 -0.885 4.943 1.00 41.00 104 THR A N 1
ATOM 834 C CA . THR A 1 104 ? -9.712 0.299 5.818 1.00 41.00 104 THR A CA 1
ATOM 835 C C . THR A 1 104 ? -9.919 1.613 5.062 1.00 41.00 104 THR A C 1
ATOM 837 O O . THR A 1 104 ? -9.535 2.659 5.563 1.00 41.00 104 THR A O 1
ATOM 840 N N . VAL A 1 105 ? -10.526 1.578 3.872 1.00 44.84 105 VAL A N 1
ATOM 841 C CA . VAL A 1 105 ? -11.363 2.705 3.430 1.00 44.84 105 VAL A CA 1
ATOM 842 C C . VAL A 1 105 ? -12.684 2.511 4.187 1.00 44.84 105 VAL A C 1
ATOM 844 O O . VAL A 1 105 ? -13.523 1.722 3.771 1.00 44.84 105 VAL A O 1
ATOM 847 N N . GLU A 1 106 ? -12.766 2.865 5.470 1.00 48.59 106 GLU A N 1
ATOM 848 C CA . GLU A 1 106 ? -13.161 4.210 5.922 1.00 48.59 106 GLU A CA 1
ATOM 849 C C . GLU A 1 106 ? -14.398 4.758 5.197 1.00 48.59 106 GLU A C 1
ATOM 851 O 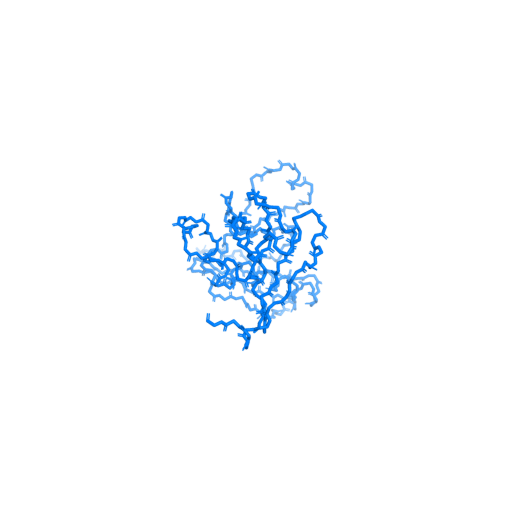O . GLU A 1 106 ? -14.486 5.946 4.943 1.00 48.59 106 GLU A O 1
ATOM 856 N N . GLU A 1 107 ? -15.392 3.919 4.902 1.00 49.53 107 GLU A N 1
ATOM 857 C CA . GLU A 1 107 ? -16.765 4.400 4.733 1.00 49.53 107 GLU A CA 1
ATOM 858 C C . GLU A 1 107 ? -17.731 3.464 5.491 1.00 49.53 107 GLU A C 1
ATOM 860 O O . GLU A 1 107 ? -17.908 2.295 5.150 1.00 49.53 107 GLU A O 1
ATOM 865 N N . ASP A 1 108 ? -18.325 4.007 6.562 1.00 45.19 108 ASP A N 1
ATOM 866 C CA . ASP A 1 108 ? -19.567 3.564 7.223 1.00 45.19 108 ASP A CA 1
ATOM 867 C C . ASP A 1 108 ? -19.588 2.399 8.239 1.00 45.19 108 ASP A C 1
ATOM 869 O O . ASP A 1 108 ? -20.648 1.823 8.492 1.00 45.19 108 ASP A O 1
ATOM 873 N N . ASN A 1 109 ? -18.494 2.083 8.947 1.00 46.06 109 ASN A N 1
ATOM 874 C CA . ASN A 1 109 ? -18.607 1.185 10.116 1.00 46.06 109 ASN A CA 1
ATOM 875 C C . ASN A 1 109 ? -17.755 1.571 11.338 1.00 46.06 109 ASN A C 1
ATOM 877 O O . ASN A 1 109 ? -17.123 0.718 11.959 1.00 46.06 109 ASN A O 1
ATOM 881 N N . GLU A 1 110 ? -17.784 2.845 11.739 1.00 47.72 110 GLU A N 1
ATOM 882 C CA . GLU A 1 110 ? -17.250 3.278 13.046 1.00 47.72 110 GLU A CA 1
ATOM 883 C C . GLU A 1 110 ? -18.124 2.855 14.242 1.00 47.72 110 GLU A C 1
ATOM 885 O O . GLU A 1 110 ? -17.784 3.129 15.390 1.00 47.72 110 GLU A O 1
ATOM 890 N N . LEU A 1 111 ? -19.241 2.153 14.021 1.00 57.00 111 LEU A N 1
ATOM 891 C CA . LEU A 1 111 ? -20.111 1.750 15.124 1.00 57.00 111 LEU A CA 1
ATOM 892 C C . LEU A 1 111 ? -19.709 0.418 15.785 1.00 57.00 111 LEU A C 1
ATOM 894 O O . LEU A 1 111 ? -20.226 0.132 16.863 1.00 57.00 111 LEU A O 1
ATOM 898 N N . TYR A 1 112 ? -18.837 -0.412 15.179 1.00 51.62 112 TYR A N 1
ATOM 899 C CA . TYR A 1 112 ? -18.646 -1.793 15.667 1.00 51.62 112 TYR A CA 1
ATOM 900 C C . TYR A 1 112 ? -17.274 -2.469 15.461 1.00 51.62 112 TYR A C 1
ATOM 902 O O . TYR A 1 112 ? -17.204 -3.700 15.455 1.00 51.62 112 TYR A O 1
ATOM 910 N N . SER A 1 113 ? -16.165 -1.732 15.346 1.00 44.72 113 SER A N 1
ATOM 911 C CA . SER A 1 113 ? -14.831 -2.358 15.389 1.00 44.72 113 SER A CA 1
ATOM 912 C C . SER A 1 113 ? -13.891 -1.615 16.338 1.00 44.72 113 SER A C 1
ATOM 914 O O . SER A 1 113 ? -13.415 -0.540 15.980 1.00 44.72 113 SER A O 1
ATOM 916 N N . PRO A 1 114 ? -13.567 -2.163 17.525 1.00 44.78 114 PRO A N 1
ATOM 917 C CA . PRO A 1 114 ? -12.462 -1.640 18.306 1.00 44.78 114 PRO A CA 1
ATOM 918 C C . PRO A 1 114 ? -11.181 -1.889 17.507 1.00 44.78 114 PRO A C 1
ATOM 920 O O . PRO A 1 114 ? -10.813 -3.034 17.240 1.00 44.78 114 PRO A O 1
ATOM 923 N N . SER A 1 115 ? -10.508 -0.815 17.108 1.00 50.31 115 SER A N 1
ATOM 924 C CA . SER A 1 115 ? -9.083 -0.832 16.793 1.00 50.31 115 SER A CA 1
ATOM 925 C C . SER A 1 115 ? -8.375 -1.563 17.941 1.00 50.31 115 SER A C 1
ATOM 927 O O . SER A 1 115 ? -8.330 -1.090 19.075 1.00 50.31 115 SER A O 1
ATOM 929 N N . SER A 1 116 ? -7.957 -2.806 17.690 1.00 56.31 116 SER A N 1
ATOM 930 C CA . SER A 1 116 ? -7.712 -3.810 18.730 1.00 56.31 116 SER A CA 1
ATOM 931 C C . SER A 1 116 ? -6.357 -3.649 19.429 1.00 56.31 116 SER A C 1
ATOM 933 O O . SER A 1 116 ? -5.591 -4.603 19.517 1.00 56.31 116 SER A O 1
ATOM 935 N N . ASP A 1 117 ? -6.058 -2.458 19.938 1.00 64.94 117 ASP A N 1
ATOM 936 C CA . ASP A 1 117 ? -4.990 -2.274 20.931 1.00 64.94 117 ASP A CA 1
ATOM 937 C C . ASP A 1 117 ? -5.526 -2.433 22.369 1.00 64.94 117 ASP A C 1
ATOM 939 O O . ASP A 1 117 ? -4.811 -2.297 23.356 1.00 64.94 117 ASP A O 1
ATOM 943 N N . GLY A 1 118 ? -6.828 -2.723 22.509 1.00 79.88 118 GLY A N 1
ATOM 944 C CA . GLY A 1 118 ? -7.469 -2.928 23.805 1.00 79.88 118 GLY A CA 1
ATOM 945 C C . GLY A 1 118 ? -7.575 -1.653 24.644 1.00 79.88 118 GLY A C 1
ATOM 946 O O . GLY A 1 118 ? -7.823 -1.751 25.837 1.00 79.88 118 GLY A O 1
ATOM 947 N N . VAL A 1 119 ? -7.395 -0.465 24.066 1.00 88.38 119 VAL A N 1
ATOM 948 C CA . VAL A 1 119 ? -7.405 0.810 24.796 1.00 88.38 119 VAL A CA 1
ATOM 949 C C . VAL A 1 119 ? -8.770 1.491 24.675 1.00 88.38 119 VAL A C 1
ATOM 951 O O . VAL A 1 119 ? -9.238 1.770 23.576 1.00 88.38 119 VAL A O 1
ATOM 954 N N . TYR A 1 120 ? -9.396 1.801 25.808 1.00 87.81 120 TYR A N 1
ATOM 955 C CA . TYR A 1 120 ? -10.729 2.395 25.898 1.00 87.81 120 TYR A CA 1
ATOM 956 C C . TYR A 1 120 ? -10.706 3.626 26.801 1.00 87.81 120 TYR A C 1
ATOM 958 O O . TYR A 1 120 ? -10.245 3.561 27.940 1.00 87.81 120 TYR A O 1
ATOM 966 N N . ARG A 1 121 ? -11.254 4.748 26.332 1.00 89.50 121 ARG A N 1
ATOM 967 C CA . ARG A 1 121 ? -11.515 5.911 27.195 1.00 89.50 121 ARG A CA 1
ATOM 968 C C . ARG A 1 121 ? -12.806 5.659 27.964 1.00 89.50 121 ARG A C 1
ATOM 970 O O . ARG A 1 121 ? -13.837 5.373 27.360 1.00 89.50 121 ARG A O 1
ATOM 977 N N . VAL A 1 122 ? -12.742 5.725 29.289 1.00 89.38 122 VAL A N 1
ATOM 978 C CA . VAL A 1 122 ? -13.862 5.401 30.180 1.00 89.38 122 VAL A CA 1
ATOM 979 C C . VAL A 1 122 ? -14.096 6.530 31.174 1.00 89.38 122 VAL A C 1
ATOM 981 O O . VAL A 1 122 ? -13.153 7.095 31.722 1.00 89.38 122 VAL A O 1
ATOM 984 N N . THR A 1 123 ? -15.359 6.852 31.442 1.00 90.94 123 THR A N 1
ATOM 985 C CA . THR A 1 123 ? -15.731 7.773 32.521 1.00 90.94 123 THR A CA 1
ATOM 986 C C . THR A 1 123 ? -16.038 6.973 33.774 1.00 90.94 123 THR A C 1
ATOM 988 O O . THR A 1 123 ? -16.840 6.038 33.748 1.00 90.94 123 THR A O 1
ATOM 991 N N . LEU A 1 124 ? -15.405 7.332 34.886 1.00 88.12 124 LEU A N 1
ATOM 992 C CA . LEU A 1 124 ? -15.568 6.581 36.117 1.00 88.12 124 LEU A CA 1
ATOM 993 C C . LEU A 1 124 ? -16.923 6.854 36.775 1.00 88.12 124 LEU A C 1
ATOM 995 O O . LEU A 1 124 ? -17.232 7.981 37.169 1.00 88.12 124 LEU A O 1
ATOM 999 N N . VAL A 1 125 ? -17.697 5.793 36.982 1.00 89.50 125 VAL A N 1
ATOM 1000 C CA . VAL A 1 125 ? -18.918 5.840 37.790 1.00 89.50 125 VAL A CA 1
ATOM 1001 C C . VAL A 1 125 ? -18.557 5.694 39.269 1.00 89.50 125 VAL A C 1
ATOM 1003 O O . VAL A 1 125 ? -17.800 4.801 39.653 1.00 89.50 125 VAL A O 1
ATOM 1006 N N . SER A 1 126 ? -19.112 6.571 40.109 1.00 86.81 126 SER A N 1
ATOM 1007 C CA . SER A 1 126 ? -18.905 6.518 41.560 1.00 86.81 126 SER A CA 1
ATOM 1008 C C . SER A 1 126 ? -19.392 5.188 42.140 1.00 86.81 126 SER A C 1
ATOM 1010 O O . SER A 1 126 ? -20.526 4.776 41.906 1.00 86.81 126 SER A O 1
ATOM 1012 N N . SER A 1 127 ? -18.547 4.539 42.933 1.00 87.94 127 SER A N 1
ATOM 1013 C CA . SER A 1 127 ? -18.849 3.328 43.694 1.00 87.94 127 SER A CA 1
ATOM 1014 C C . SER A 1 127 ? -18.076 3.324 45.016 1.00 87.94 127 SER A C 1
ATOM 1016 O O . SER A 1 127 ? -17.114 4.073 45.196 1.00 87.94 127 SER A O 1
ATOM 1018 N N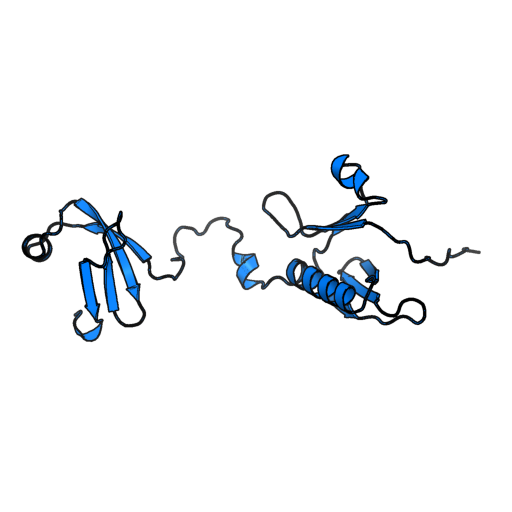 . GLU A 1 128 ? -18.437 2.442 45.949 1.00 89.12 128 GLU A N 1
ATOM 1019 C CA . GLU A 1 128 ? -17.653 2.255 47.182 1.00 89.12 128 GLU A CA 1
ATOM 1020 C C . GLU A 1 128 ? -16.201 1.844 46.886 1.00 89.12 128 GLU A C 1
ATOM 1022 O O . GLU A 1 128 ? -15.273 2.205 47.609 1.00 89.12 128 GLU A O 1
ATOM 1027 N N . ALA A 1 129 ? -15.977 1.086 45.807 1.00 85.00 129 ALA A N 1
ATOM 1028 C CA . ALA A 1 129 ? -14.637 0.723 45.365 1.00 85.00 129 ALA A CA 1
ATOM 1029 C C . ALA A 1 129 ? -13.863 1.946 44.858 1.00 85.00 129 ALA A C 1
ATOM 1031 O O . ALA A 1 129 ? -12.741 2.165 45.306 1.00 85.00 129 ALA A O 1
ATOM 1032 N N . SER A 1 130 ? -14.467 2.782 44.006 1.00 85.81 130 SER A N 1
ATOM 1033 C CA . SER A 1 130 ? -13.785 3.966 43.468 1.00 85.81 130 SER A CA 1
ATOM 1034 C C . SER A 1 130 ? -13.396 4.960 44.562 1.00 85.81 130 SER A C 1
ATOM 1036 O O . SER A 1 130 ? -12.295 5.500 44.526 1.00 85.81 130 SER A O 1
ATOM 1038 N N . GLN A 1 131 ? -14.257 5.148 45.568 1.00 87.88 131 GLN A N 1
ATOM 1039 C CA . GLN A 1 131 ? -13.983 6.032 46.705 1.00 87.88 131 GLN A CA 1
ATOM 1040 C C . GLN A 1 131 ? -12.832 5.509 47.573 1.00 87.88 131 GLN A C 1
ATOM 1042 O O . GLN A 1 131 ? -11.933 6.272 47.921 1.00 87.88 131 GLN A O 1
ATOM 1047 N N . ARG A 1 132 ? -12.804 4.201 47.869 1.00 89.25 132 ARG A N 1
ATOM 1048 C CA . ARG A 1 132 ? -11.691 3.570 48.607 1.00 89.25 132 ARG A CA 1
ATOM 1049 C C . ARG A 1 132 ? -10.370 3.626 47.844 1.00 89.25 132 ARG A C 1
ATOM 1051 O O . ARG A 1 132 ? -9.318 3.729 48.462 1.00 89.25 132 ARG A O 1
ATOM 1058 N N . CYS A 1 133 ? -10.434 3.559 46.518 1.00 85.19 133 CYS A N 1
ATOM 1059 C CA . CYS A 1 133 ? -9.276 3.626 45.633 1.00 85.19 133 CYS A CA 1
ATOM 1060 C C . CYS A 1 133 ? -8.827 5.063 45.317 1.00 85.19 133 CYS A C 1
ATOM 1062 O O . CYS A 1 133 ? -7.875 5.232 44.561 1.00 85.19 133 CYS A O 1
ATOM 1064 N N . GLY A 1 134 ? -9.490 6.091 45.864 1.00 86.44 134 GLY A N 1
ATOM 1065 C CA . GLY A 1 134 ? -9.130 7.492 45.627 1.00 86.44 134 GLY A CA 1
ATOM 1066 C C . GLY A 1 134 ? -9.327 7.950 44.179 1.00 86.44 134 GLY A C 1
ATOM 1067 O O . GLY A 1 134 ? -8.681 8.897 43.743 1.00 86.44 134 GLY A O 1
ATOM 1068 N N . LEU A 1 135 ? -10.190 7.272 43.420 1.00 88.75 135 LEU A N 1
ATOM 1069 C CA . LEU A 1 135 ? -10.490 7.638 42.043 1.00 88.75 135 LEU A CA 1
ATOM 1070 C C . LEU A 1 135 ? -11.568 8.729 42.002 1.00 88.75 135 LEU A C 1
ATOM 1072 O O . LEU A 1 135 ? -12.586 8.633 42.692 1.00 88.75 135 LEU A O 1
ATOM 1076 N N . THR A 1 136 ? -11.365 9.742 41.161 1.00 86.94 136 THR A N 1
ATOM 1077 C CA . THR A 1 136 ? -12.266 10.889 41.020 1.00 86.94 136 THR A CA 1
ATOM 1078 C C . THR A 1 136 ? -13.521 10.483 40.240 1.00 86.94 136 THR A C 1
ATOM 1080 O O . THR A 1 136 ? -13.424 10.122 39.064 1.00 86.94 136 THR A O 1
ATOM 1083 N N . PRO A 1 137 ? -14.721 10.546 40.843 1.00 86.31 137 PRO A N 1
ATOM 1084 C CA . PRO A 1 137 ? -15.958 10.251 40.130 1.00 86.31 137 PRO A CA 1
ATOM 1085 C C . PRO A 1 137 ? -16.196 11.225 38.975 1.00 86.31 137 PRO A C 1
ATOM 1087 O O . PRO A 1 137 ? -15.967 12.423 39.117 1.00 86.31 137 PRO A O 1
ATOM 1090 N N . GLY A 1 138 ? -16.680 10.719 37.840 1.00 81.69 138 GLY A N 1
ATOM 1091 C CA . GLY A 1 138 ? -16.955 11.529 36.651 1.00 81.69 138 GLY A CA 1
ATOM 1092 C C . GLY A 1 138 ? -15.711 11.981 35.881 1.00 81.69 138 GLY A C 1
ATOM 1093 O O . GLY A 1 138 ? -15.859 12.584 34.822 1.00 81.69 138 GLY A O 1
ATOM 1094 N N . ALA A 1 139 ? -14.503 11.680 36.370 1.00 86.56 139 ALA A N 1
ATOM 1095 C CA . ALA A 1 139 ? -13.280 11.900 35.613 1.00 86.56 139 ALA A CA 1
ATOM 1096 C C . ALA A 1 139 ? -13.110 10.835 34.523 1.00 86.56 139 ALA A C 1
ATOM 1098 O O . ALA A 1 139 ? -13.614 9.708 34.624 1.00 86.56 139 ALA A O 1
ATOM 1099 N N . GLU A 1 140 ? -12.397 11.218 33.471 1.00 90.38 140 GLU A N 1
ATOM 1100 C CA . GLU A 1 140 ? -12.023 10.316 32.394 1.00 90.38 140 GLU A CA 1
ATOM 1101 C C . GLU A 1 140 ? -10.746 9.556 32.760 1.00 90.38 140 GLU A C 1
ATOM 1103 O O . GLU A 1 140 ? -9.839 10.101 33.385 1.00 90.38 140 GLU A O 1
ATOM 1108 N N . TYR A 1 141 ? -10.682 8.290 32.368 1.00 90.94 141 TYR A N 1
ATOM 1109 C CA . TYR A 1 141 ? -9.531 7.415 32.533 1.00 90.94 141 TYR A CA 1
ATOM 1110 C C . TYR A 1 141 ? -9.323 6.590 31.267 1.00 90.94 141 TYR A C 1
ATOM 1112 O O . TYR A 1 141 ? -10.222 6.450 30.435 1.00 90.94 141 TYR A O 1
ATOM 1120 N N . THR A 1 142 ? -8.139 6.000 31.141 1.00 91.81 142 THR A N 1
ATOM 1121 C CA . THR A 1 142 ? -7.830 5.071 30.051 1.00 91.81 142 THR A CA 1
ATOM 1122 C C . THR A 1 142 ? -7.809 3.643 30.583 1.00 91.81 142 THR A C 1
ATOM 1124 O O . THR A 1 142 ? -7.006 3.318 31.452 1.00 91.81 142 THR A O 1
ATOM 1127 N N . LEU A 1 143 ? -8.684 2.782 30.074 1.00 92.06 143 LEU A N 1
ATOM 1128 C CA . LEU A 1 143 ? -8.722 1.354 30.370 1.00 92.06 143 LEU A CA 1
ATOM 1129 C C . LEU A 1 143 ? -7.998 0.586 29.260 1.00 92.06 143 LEU A C 1
ATOM 1131 O O . LEU A 1 143 ? -8.406 0.645 28.107 1.00 92.06 143 LEU A O 1
ATOM 1135 N N . VAL A 1 144 ? -6.948 -0.150 29.605 1.00 91.69 144 VAL A N 1
ATOM 1136 C CA . VAL A 1 144 ? -6.184 -0.989 28.676 1.00 91.69 144 VAL A CA 1
ATOM 1137 C C . VAL A 1 144 ? -6.468 -2.459 28.963 1.00 91.69 144 VAL A C 1
ATOM 1139 O O . VAL A 1 144 ? -6.290 -2.936 30.082 1.00 91.69 144 VAL A O 1
ATOM 1142 N N . VAL A 1 145 ? -6.900 -3.180 27.939 1.00 90.81 145 VAL A N 1
ATOM 1143 C CA . 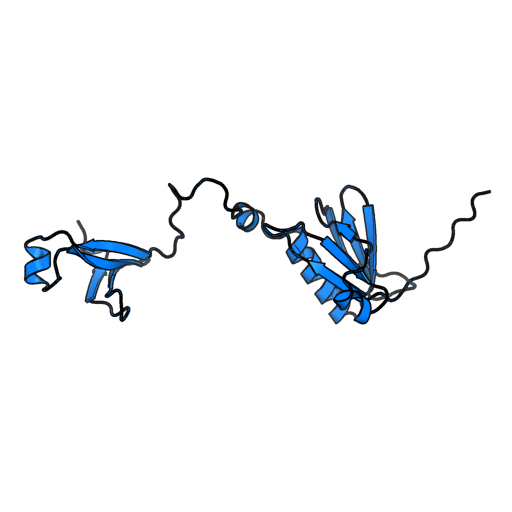VAL A 1 145 ? -7.202 -4.609 27.922 1.00 90.81 145 VAL A CA 1
ATOM 1144 C C . VAL A 1 145 ? -5.985 -5.325 27.346 1.00 90.81 145 VAL A C 1
ATOM 1146 O O . VAL A 1 145 ? -5.883 -5.541 26.140 1.00 90.81 145 VAL A O 1
ATOM 1149 N N . ALA A 1 146 ? -5.028 -5.659 28.211 1.00 87.88 146 ALA A N 1
ATOM 1150 C CA . ALA A 1 146 ? -3.823 -6.385 27.825 1.00 87.88 146 ALA A CA 1
ATOM 1151 C C . ALA A 1 146 ? -4.099 -7.903 27.746 1.00 87.88 146 ALA A C 1
ATOM 1153 O O . ALA A 1 146 ? -5.103 -8.377 28.284 1.00 87.88 146 ALA A O 1
ATOM 1154 N N . PRO A 1 147 ? -3.214 -8.717 27.138 1.00 88.25 147 PRO A N 1
ATOM 1155 C CA . PRO A 1 147 ? -3.450 -10.157 26.974 1.00 88.25 147 PRO A CA 1
ATOM 1156 C C . PRO A 1 147 ? -3.664 -10.953 28.275 1.00 88.25 147 PRO A C 1
ATOM 1158 O O . PRO A 1 147 ? -4.300 -12.003 28.249 1.00 88.25 147 PRO A O 1
ATOM 1161 N N . SER A 1 148 ? -3.153 -10.479 29.418 1.00 88.94 148 SER A N 1
ATOM 1162 C CA . SER A 1 148 ? -3.223 -11.186 30.711 1.00 88.94 148 SER A CA 1
ATOM 1163 C C . SER A 1 148 ? -3.899 -10.408 31.846 1.00 88.94 148 SER A C 1
ATOM 1165 O O . SER A 1 148 ? -4.126 -10.971 32.924 1.00 88.94 148 SER A O 1
ATOM 1167 N N . GLU A 1 149 ? -4.204 -9.129 31.637 1.00 92.69 149 GLU A N 1
ATOM 1168 C CA . GLU A 1 149 ? -4.678 -8.216 32.678 1.00 92.69 149 GLU A CA 1
ATOM 1169 C C . GLU A 1 149 ? -5.411 -6.996 32.108 1.00 92.69 149 GLU A C 1
ATOM 1171 O O . GLU A 1 149 ? -5.194 -6.603 30.965 1.00 92.69 149 GLU A O 1
ATOM 1176 N N . LEU A 1 150 ? -6.246 -6.375 32.940 1.00 93.25 150 LEU A N 1
ATOM 1177 C CA . LEU A 1 150 ? -6.790 -5.038 32.718 1.00 93.25 150 LEU A CA 1
ATOM 1178 C C . LEU A 1 150 ? -5.941 -4.005 33.449 1.00 93.25 150 LEU A C 1
ATOM 1180 O O . LEU A 1 150 ? -5.556 -4.235 34.592 1.00 93.25 150 LEU A O 1
ATOM 1184 N N . GLN A 1 151 ? -5.715 -2.848 32.841 1.00 94.06 151 GLN A N 1
ATOM 1185 C CA . GLN A 1 151 ? -5.012 -1.729 33.463 1.00 94.06 151 GLN A CA 1
ATOM 1186 C C . GLN A 1 151 ? -5.865 -0.464 33.386 1.00 94.06 151 GLN A C 1
ATOM 1188 O O . GLN A 1 151 ? -6.399 -0.148 32.328 1.00 94.06 151 GLN A O 1
ATOM 1193 N N . LEU A 1 152 ? -5.970 0.286 34.481 1.00 93.31 152 LEU A N 1
ATOM 1194 C CA . LEU A 1 152 ? -6.521 1.641 34.481 1.00 93.31 152 LEU A CA 1
ATOM 1195 C C . LEU A 1 152 ? -5.373 2.642 34.557 1.00 93.31 152 LEU A C 1
ATOM 1197 O O . LEU A 1 152 ? -4.534 2.550 35.453 1.00 93.31 152 LEU A O 1
ATOM 1201 N N . LYS A 1 153 ? -5.351 3.602 33.639 1.00 92.88 153 LYS A N 1
ATOM 1202 C CA . LYS A 1 153 ? -4.299 4.609 33.501 1.00 92.88 153 LYS A CA 1
ATOM 1203 C C . LYS A 1 153 ? -4.854 6.024 33.589 1.00 92.88 153 LYS A C 1
ATOM 1205 O O . LYS A 1 153 ? -6.013 6.267 33.233 1.00 92.88 153 LYS A O 1
ATOM 1210 N N . GLN A 1 154 ? -4.014 6.956 34.036 1.00 88.31 154 GLN A N 1
ATOM 1211 C CA . GLN A 1 154 ? -4.332 8.383 33.969 1.00 88.31 154 GLN A CA 1
ATOM 1212 C C . GLN A 1 154 ? -4.323 8.883 32.517 1.00 88.31 154 GLN A C 1
ATOM 1214 O O . GLN A 1 154 ? -3.460 8.456 31.745 1.00 88.31 154 GLN A O 1
ATOM 1219 N N . PRO A 1 155 ? -5.240 9.793 32.137 1.00 76.69 155 PRO A N 1
ATOM 1220 C CA . PRO A 1 155 ? -5.271 10.366 30.792 1.00 76.69 155 PRO A CA 1
ATOM 1221 C C . PRO A 1 155 ? -4.022 11.181 30.448 1.00 76.69 155 PRO A C 1
ATOM 1223 O O . PRO A 1 155 ? -3.525 11.073 29.332 1.00 76.69 155 PRO A O 1
ATOM 1226 N N . GLU A 1 156 ? -3.511 11.992 31.384 1.00 75.44 156 GLU A N 1
ATOM 1227 C CA . GLU A 1 156 ? -2.445 12.955 31.080 1.00 75.44 156 GLU A CA 1
ATOM 1228 C C . GLU A 1 156 ? -1.039 12.347 31.123 1.00 75.44 156 GLU A C 1
ATOM 1230 O O . GLU A 1 156 ? -0.195 12.705 30.305 1.00 75.44 156 GLU A O 1
ATOM 1235 N N . SER A 1 157 ? -0.770 11.440 32.067 1.00 77.44 157 SER A N 1
ATOM 1236 C CA . SER A 1 157 ? 0.573 10.880 32.275 1.00 77.44 157 SER A CA 1
ATOM 1237 C C . SER A 1 157 ? 0.759 9.465 31.727 1.00 77.44 157 SER A C 1
ATOM 1239 O O . SER A 1 157 ? 1.885 8.982 31.679 1.00 77.44 157 SER A O 1
ATOM 1241 N N . GLN A 1 158 ? -0.324 8.788 31.322 1.00 75.75 158 GLN A N 1
ATOM 1242 C CA . GLN A 1 158 ? -0.343 7.350 31.006 1.00 75.75 158 GLN A CA 1
ATOM 1243 C C . GLN A 1 158 ? 0.175 6.439 32.136 1.00 75.75 158 GLN A C 1
ATOM 1245 O O . GLN A 1 158 ? 0.395 5.241 31.918 1.00 75.75 158 GLN A O 1
ATOM 1250 N N . ASP A 1 159 ? 0.312 6.961 33.357 1.00 87.38 159 ASP A N 1
ATOM 1251 C CA . ASP A 1 159 ? 0.721 6.165 34.508 1.00 87.38 159 ASP A CA 1
ATOM 1252 C C . ASP A 1 159 ? -0.361 5.148 34.859 1.00 87.38 159 ASP A C 1
ATOM 1254 O O . ASP A 1 159 ? -1.559 5.449 34.864 1.00 87.38 159 ASP A O 1
ATOM 1258 N N . THR A 1 160 ? 0.070 3.924 35.161 1.00 91.56 160 THR A N 1
ATOM 1259 C CA . THR A 1 160 ? -0.836 2.841 35.551 1.00 91.56 160 THR A CA 1
ATOM 1260 C C . THR A 1 160 ? -1.233 3.006 37.009 1.00 91.56 160 THR A C 1
ATOM 1262 O O . THR A 1 160 ? -0.405 2.863 37.903 1.00 91.56 160 THR A O 1
ATOM 1265 N N . LEU A 1 161 ? -2.512 3.297 37.237 1.00 91.19 161 LEU A N 1
ATOM 1266 C CA . LEU A 1 161 ? -3.098 3.446 38.566 1.00 91.19 161 LEU A CA 1
ATOM 1267 C C . LEU A 1 161 ? -3.407 2.087 39.190 1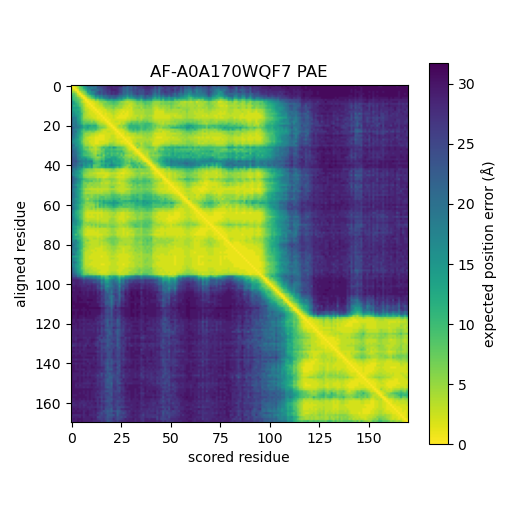.00 91.19 161 LEU A C 1
ATOM 1269 O O . LEU A 1 161 ? -3.109 1.847 40.356 1.00 91.19 161 LEU A O 1
ATOM 1273 N N . PHE A 1 162 ? -4.024 1.202 38.405 1.00 91.56 162 PHE A N 1
ATOM 1274 C CA . PHE A 1 162 ? -4.482 -0.100 38.872 1.00 91.56 162 PHE A CA 1
ATOM 1275 C C . PHE A 1 162 ? -4.312 -1.154 37.791 1.00 91.56 162 PHE A C 1
ATOM 1277 O O . PHE A 1 162 ? -4.526 -0.879 36.612 1.00 91.56 162 PHE A O 1
ATOM 1284 N N . THR A 1 163 ? -3.996 -2.373 38.222 1.00 93.81 163 THR A N 1
ATOM 1285 C CA . THR A 1 163 ? -3.882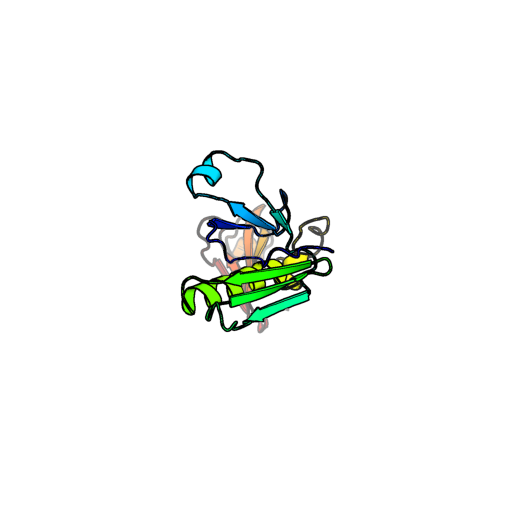 -3.545 37.358 1.00 93.81 163 THR A CA 1
ATOM 1286 C C . THR A 1 163 ? -4.683 -4.694 37.952 1.00 93.81 163 THR A C 1
ATOM 1288 O O . THR A 1 163 ? -4.519 -5.042 39.123 1.00 93.81 163 THR A O 1
ATOM 1291 N N . TRP A 1 164 ? -5.519 -5.316 37.131 1.00 94.69 164 TRP A N 1
ATOM 1292 C CA . TRP A 1 164 ? -6.341 -6.463 37.490 1.00 94.69 164 TRP A CA 1
ATOM 1293 C C . TRP A 1 164 ? -6.040 -7.633 36.553 1.00 94.69 164 TRP A C 1
ATOM 1295 O O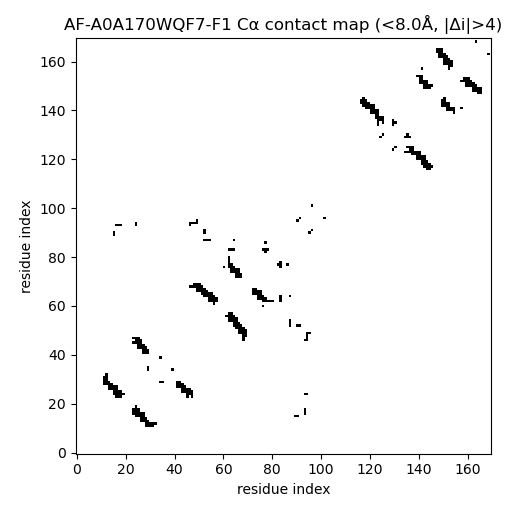 . TRP A 1 164 ? -6.562 -7.691 35.438 1.00 94.69 164 TRP A O 1
ATOM 1305 N N . PRO A 1 165 ? -5.221 -8.603 36.986 1.00 93.81 165 PRO A N 1
ATOM 1306 C CA . PRO A 1 165 ? -5.066 -9.857 36.265 1.00 93.81 165 PRO A CA 1
ATOM 1307 C C . PRO A 1 165 ? -6.413 -10.566 36.113 1.00 93.81 165 PRO A C 1
ATOM 1309 O O . PRO A 1 165 ? -7.147 -10.695 37.097 1.00 93.81 165 PRO A O 1
ATOM 1312 N N . TYR A 1 166 ? -6.712 -11.100 34.924 1.00 90.81 166 TYR A N 1
ATOM 1313 C CA . TYR A 1 166 ? -8.039 -11.669 34.633 1.00 90.81 166 TYR A CA 1
ATOM 1314 C C . TYR A 1 166 ? -8.474 -12.763 35.612 1.00 90.81 166 TYR A C 1
ATOM 1316 O O . TYR A 1 166 ? -9.652 -12.880 35.921 1.00 90.81 166 TYR A O 1
ATOM 1324 N N . ARG A 1 167 ? -7.520 -13.513 36.182 1.00 90.12 167 ARG A N 1
ATOM 1325 C CA . ARG A 1 167 ? -7.787 -14.566 37.177 1.00 90.12 167 ARG A CA 1
ATOM 1326 C C . ARG A 1 167 ? -8.491 -14.082 38.457 1.00 90.12 167 ARG A C 1
ATOM 1328 O O . ARG A 1 167 ? -8.986 -14.911 39.211 1.00 90.12 167 ARG A O 1
ATOM 1335 N N . PHE A 1 168 ? -8.465 -12.779 38.744 1.00 87.25 168 PHE A N 1
ATOM 1336 C CA . PHE A 1 168 ? -9.069 -12.184 39.942 1.00 87.25 168 PHE A CA 1
ATOM 1337 C C . PHE A 1 168 ? -10.362 -11.411 39.652 1.00 87.25 168 PHE A C 1
ATOM 1339 O O . PHE A 1 168 ? -10.995 -10.923 40.587 1.00 87.25 168 PHE A O 1
ATOM 1346 N N . ILE A 1 169 ? -10.757 -11.308 38.383 1.00 85.94 169 ILE A N 1
ATOM 1347 C CA . ILE A 1 169 ? -12.008 -10.681 37.955 1.00 85.94 169 ILE A CA 1
ATOM 1348 C C . ILE A 1 169 ? -13.073 -11.782 37.903 1.00 85.94 169 ILE A C 1
ATOM 1350 O O . ILE A 1 169 ? -12.802 -12.878 37.414 1.00 85.94 169 ILE A O 1
ATOM 1354 N N . ARG A 1 170 ? -14.246 -11.517 38.481 1.00 80.25 170 ARG A N 1
ATOM 1355 C CA . ARG A 1 170 ? -15.355 -12.473 38.598 1.00 80.25 170 ARG A CA 1
ATOM 1356 C C . ARG A 1 170 ? -16.475 -12.148 37.632 1.00 80.25 170 ARG A C 1
ATOM 1358 O O . ARG A 1 170 ? -16.722 -10.937 37.445 1.00 80.25 170 ARG A O 1
#

Radius of gyration: 27.18 Å; Cα contacts (8 Å, |Δi|>4): 240; chains: 1; bounding box: 41×37×94 Å

pLDDT: mean 79.53, std 16.04, range [27.66, 94.69]

InterPro domains:
  IPR001849 Pleckstrin homology domain [PF00169] (6-94)
  IPR001849 Pleckstrin homology domain [PS50003] (1-96)
  IPR001849 Pleckstrin homology domain [SM00233] (1-98)
  IPR002404 IRS-type PTB domain [PF02174] (124-170)
  IPR011993 PH-like domain superfamily [G3DSA:2.30.29.30] (2-96)
  IPR011993 PH-like domain superfamily [G3DSA:2.30.29.30] (112-170)
  IPR050996 Docking Protein Family (DOK) [PTHR21258] (6-170)

Foldseek 3Di:
DDDPDDDDDDDWDKDFDADDPVDHGWIWTHRDPVVVVVVDDTDIDGLEQWDDKAADQDPVARQKIWIDHPVDIDIDGAPDVVRSVVVSVSSCCRNVVPVVVVVPPPPDPPPDDPPPQQKDWDAADDDPVCVVLVHDHRDIWIWHDDPFWIFIAHPPPRDTSDIGGPVRPD

Organism: Triatoma infestans (NCBI:txid30076)

Mean predicted aligned error: 17.02 Å

Solvent-accessible surface area (backbone atoms only — not comparable to full-atom values): 10477 Å² total; per-residue (Å²): 132,86,84,76,76,78,86,70,93,74,90,60,41,74,47,81,43,60,63,54,103,90,44,67,34,29,36,40,47,33,83,45,75,73,48,65,81,66,72,57,96,56,62,70,48,70,38,64,64,52,74,47,75,45,82,45,72,39,100,92,40,74,30,18,32,36,44,31,35,84,87,50,78,46,80,50,66,36,95,40,66,64,52,26,51,52,50,51,52,51,52,44,54,53,54,61,45,54,70,75,64,64,63,63,67,84,73,94,62,90,86,79,66,78,75,85,75,37,68,41,83,43,68,40,74,78,43,78,64,37,58,76,69,72,51,63,63,73,39,71,32,33,37,34,51,51,100,67,30,40,35,37,22,43,72,90,77,64,47,76,77,45,77,46,48,54,93,78,63,130

Nearest PDB structures (foldseek):
  1qqg-assembly1_A  TM=5.925E-01  e=2.797E-06  Homo sapiens
  1fao-assembly1_A  TM=8.657E-01  e=2.134E-02  Homo sapiens
  1fb8-assembly1_A  TM=8.094E-01  e=5.583E-02  Homo sapiens
  3tfm-assembly1_A  TM=5.488E-01  e=2.134E-02  Rattus norvegicus
  1zc3-assembly2_B  TM=4.955E-01  e=2.171E-01  Rattus norvegicus